Protein AF-A0A9P0YVF7-F1 (afdb_monomer_lite)

InterPro domains:
  IPR008906 HAT, C-terminal dimerisation domain [PF05699] (48-105)
  IPR055298 AtLOH3-like [PTHR11697] (8-129)

Structure (mmCIF, N/CA/C/O backbone):
data_AF-A0A9P0YVF7-F1
#
_entry.id   AF-A0A9P0YVF7-F1
#
loop_
_atom_site.group_PDB
_atom_site.id
_atom_site.type_symbol
_atom_site.label_atom_id
_atom_site.label_alt_id
_atom_site.label_comp_id
_atom_site.label_asym_id
_atom_site.label_entity_id
_atom_site.label_seq_id
_atom_site.pdbx_PDB_ins_code
_atom_site.Cartn_x
_atom_site.Cartn_y
_atom_site.Cartn_z
_atom_site.occupancy
_atom_site.B_iso_or_equiv
_atom_site.auth_seq_id
_atom_site.auth_comp_id
_atom_site.auth_asym_id
_atom_site.auth_atom_id
_atom_site.pdbx_PDB_model_num
ATOM 1 N N . MET A 1 1 ? -17.148 23.307 -5.431 1.00 56.47 1 MET A N 1
ATOM 2 C CA . MET A 1 1 ? -16.240 22.213 -5.014 1.00 56.47 1 MET A CA 1
ATOM 3 C C . MET A 1 1 ? -15.904 22.295 -3.528 1.00 56.47 1 MET A C 1
ATOM 5 O O . MET A 1 1 ? -15.961 21.271 -2.867 1.00 56.47 1 MET A O 1
ATOM 9 N N . GLU A 1 2 ? -15.668 23.492 -2.988 1.00 60.16 2 GLU A N 1
ATOM 10 C CA . GLU A 1 2 ? -15.288 23.727 -1.583 1.00 60.16 2 GLU A CA 1
ATOM 11 C C . G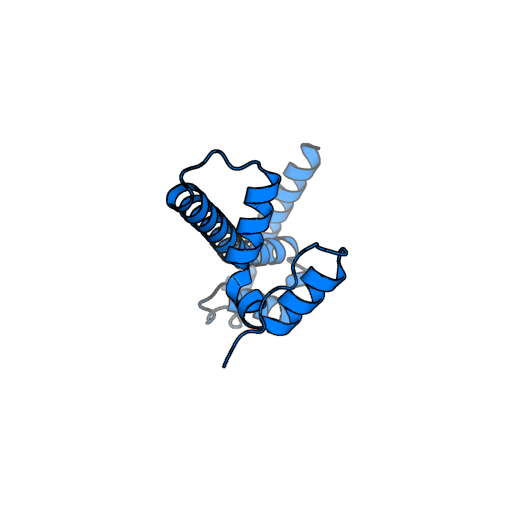LU A 1 2 ? -16.293 23.197 -0.539 1.00 60.16 2 GLU A C 1
ATOM 13 O O . GLU A 1 2 ? -15.894 22.521 0.401 1.00 60.16 2 GLU A O 1
ATOM 18 N N . ASN A 1 3 ? -17.603 23.351 -0.775 1.00 66.19 3 ASN A N 1
ATOM 19 C CA . ASN A 1 3 ? -18.646 22.827 0.123 1.00 66.19 3 ASN A CA 1
ATOM 20 C C . ASN A 1 3 ? -18.724 21.293 0.217 1.00 66.19 3 ASN A C 1
ATOM 22 O O . ASN A 1 3 ? -19.316 20.781 1.157 1.00 66.19 3 ASN A O 1
ATOM 26 N N . ARG A 1 4 ? -18.189 20.535 -0.751 1.00 70.25 4 ARG A N 1
ATOM 27 C CA . ARG A 1 4 ? -18.232 19.061 -0.683 1.00 70.25 4 ARG A CA 1
ATOM 28 C C . ARG A 1 4 ? -17.127 18.530 0.227 1.00 70.25 4 ARG A C 1
ATOM 30 O O . ARG A 1 4 ? -17.367 17.635 1.024 1.00 70.25 4 ARG A O 1
ATOM 37 N N . PHE A 1 5 ? -15.945 19.134 0.136 1.00 73.69 5 PHE A N 1
ATOM 38 C CA . PHE A 1 5 ? -14.797 18.760 0.951 1.00 73.69 5 PHE A CA 1
ATOM 39 C C . PHE A 1 5 ? -15.027 19.071 2.436 1.00 73.69 5 PHE A C 1
ATOM 41 O O . PHE A 1 5 ? -14.686 18.265 3.294 1.00 73.69 5 PHE A O 1
ATOM 48 N N . THR A 1 6 ? -15.675 20.196 2.749 1.00 77.38 6 THR A N 1
ATOM 49 C CA . THR A 1 6 ? -16.020 20.552 4.134 1.00 77.38 6 THR A CA 1
ATOM 50 C C . THR A 1 6 ? -17.060 19.610 4.742 1.00 77.38 6 THR A C 1
ATOM 52 O O . THR A 1 6 ? -16.927 19.238 5.905 1.00 77.38 6 THR A O 1
ATOM 55 N N . VAL A 1 7 ? -18.056 19.177 3.962 1.00 82.56 7 VAL A N 1
ATOM 56 C CA . VAL A 1 7 ? -19.069 18.206 4.406 1.00 82.56 7 VAL A CA 1
ATOM 57 C C . VAL A 1 7 ? -18.439 16.838 4.681 1.00 82.56 7 VAL A C 1
ATOM 59 O O . VAL A 1 7 ? -18.646 16.292 5.760 1.00 82.56 7 VAL A O 1
ATOM 62 N N . GLU A 1 8 ? -17.602 16.326 3.773 1.00 83.19 8 GLU A N 1
ATOM 63 C CA . GLU A 1 8 ? -16.889 15.053 3.974 1.00 83.19 8 GLU A CA 1
ATOM 64 C C . GLU A 1 8 ? -15.953 15.097 5.192 1.00 83.19 8 GLU A C 1
ATOM 66 O O . GLU A 1 8 ? -15.849 14.124 5.936 1.00 83.19 8 GLU A O 1
ATOM 71 N N . GLN A 1 9 ? -15.288 16.230 5.443 1.00 85.25 9 GLN A N 1
ATOM 72 C CA . GLN A 1 9 ? -14.452 16.408 6.633 1.00 85.25 9 GLN A CA 1
ATOM 73 C C . GLN A 1 9 ? -15.260 16.401 7.934 1.00 85.25 9 GLN A C 1
ATOM 75 O O . GLN A 1 9 ? -14.806 15.838 8.933 1.00 85.25 9 GLN A O 1
ATOM 80 N N . MET A 1 10 ? -16.436 17.032 7.941 1.00 89.06 10 MET A N 1
ATOM 81 C CA . MET A 1 10 ? -17.331 17.014 9.099 1.00 89.06 10 MET A CA 1
ATOM 82 C C . MET A 1 10 ? -17.851 15.600 9.366 1.00 89.06 10 MET A C 1
ATOM 84 O O . MET A 1 10 ? -17.765 15.136 10.502 1.00 89.06 10 MET A O 1
ATOM 88 N N . GLU A 1 11 ? -18.292 14.895 8.324 1.00 89.31 11 GLU A N 1
ATOM 89 C CA . GLU A 1 11 ? -18.781 13.517 8.422 1.00 89.31 11 GLU A CA 1
ATOM 90 C C . GLU A 1 11 ? -17.677 12.552 8.876 1.00 89.31 11 GLU A C 1
ATOM 92 O O . GLU A 1 11 ? -17.890 11.733 9.769 1.00 89.31 11 GLU A O 1
ATOM 97 N N . LEU A 1 12 ? -16.461 12.686 8.336 1.00 90.69 12 LEU A N 1
ATOM 98 C CA . LEU A 1 12 ? -15.310 11.900 8.781 1.00 90.69 12 LEU A CA 1
ATOM 99 C C . LEU A 1 12 ? -15.014 12.154 10.260 1.00 90.69 12 LEU A C 1
ATOM 101 O O . LEU A 1 12 ? -14.750 11.212 11.004 1.00 90.69 12 LEU A O 1
ATOM 105 N N . LYS A 1 13 ? -15.045 13.417 10.701 1.00 91.56 13 LYS A N 1
ATOM 106 C CA . LYS A 1 13 ? -14.802 13.765 12.104 1.00 91.56 13 LYS A CA 1
ATOM 107 C C . LYS A 1 13 ? -15.848 13.128 13.015 1.00 91.56 13 LYS A C 1
ATOM 109 O O . LYS A 1 13 ? -15.475 12.594 14.055 1.00 91.56 13 LYS A O 1
ATOM 114 N N . GLU A 1 14 ? -17.118 13.165 12.629 1.00 91.88 14 GLU A N 1
ATOM 115 C CA . GLU A 1 14 ? -18.208 12.530 13.372 1.00 91.88 14 GLU A CA 1
ATOM 116 C C . GLU A 1 14 ? -18.035 11.007 13.431 1.00 91.88 14 GLU A C 1
ATOM 118 O O . GLU A 1 14 ? -17.963 10.445 14.527 1.00 91.88 14 GLU A O 1
ATOM 123 N N . GLN A 1 15 ? -17.849 10.353 12.277 1.00 91.25 15 GLN A N 1
ATOM 124 C CA . GLN A 1 15 ? -17.609 8.909 12.203 1.00 91.25 15 GLN A CA 1
ATOM 125 C C . GLN A 1 15 ? -16.392 8.493 13.036 1.00 91.25 15 GLN A C 1
ATOM 127 O O . GLN A 1 15 ? -16.450 7.480 13.724 1.00 91.25 15 GLN A O 1
ATOM 132 N N . LEU A 1 16 ? -15.306 9.274 13.026 1.00 91.81 16 LEU A N 1
ATOM 133 C CA . LEU A 1 16 ? -14.112 8.997 13.828 1.00 91.81 16 LEU A CA 1
ATOM 134 C C . LEU A 1 16 ? -14.383 9.069 15.331 1.00 91.81 16 LEU A C 1
ATOM 136 O O . LEU A 1 16 ? -13.866 8.237 16.072 1.00 91.81 16 LEU A O 1
ATOM 140 N N . GLN A 1 17 ? -15.163 10.047 15.800 1.00 92.25 17 GLN A N 1
ATOM 141 C CA . GLN A 1 17 ? -15.484 10.149 17.227 1.00 92.25 17 GLN A CA 1
ATOM 142 C C . GLN A 1 17 ? -16.307 8.948 17.694 1.00 92.25 17 GLN A C 1
ATOM 144 O O . GLN A 1 17 ? -15.962 8.326 18.701 1.00 92.25 17 GLN A O 1
ATOM 149 N N . VAL A 1 18 ? -17.347 8.593 16.934 1.00 91.62 18 VAL A N 1
ATOM 150 C CA . VAL A 1 18 ? -18.192 7.427 17.228 1.00 91.62 18 VAL A CA 1
ATOM 151 C C . VAL A 1 18 ? -17.361 6.145 17.177 1.00 91.62 18 VAL A C 1
ATOM 153 O O . VAL A 1 18 ? -17.377 5.363 18.123 1.00 91.62 18 VAL A O 1
ATOM 156 N N . TRP A 1 19 ? -16.542 5.982 16.137 1.00 89.75 19 TRP A N 1
ATOM 157 C CA . TRP A 1 19 ? -15.639 4.846 15.978 1.00 89.75 19 TRP A CA 1
ATOM 158 C C . TRP A 1 19 ? -14.693 4.668 17.167 1.00 89.75 19 TRP A C 1
ATOM 160 O O . TRP A 1 19 ? -14.593 3.581 17.729 1.00 89.75 19 TRP A O 1
ATOM 170 N N . ILE A 1 20 ? -14.002 5.734 17.582 1.00 89.25 20 ILE A N 1
ATOM 171 C CA . ILE A 1 20 ? -13.054 5.681 18.703 1.00 89.25 20 ILE A CA 1
ATOM 172 C C . ILE A 1 20 ? -13.768 5.278 19.994 1.00 89.25 20 ILE A C 1
ATOM 174 O O . ILE A 1 20 ? -13.213 4.512 20.783 1.00 89.25 20 ILE A O 1
ATOM 178 N N . TYR A 1 21 ? -14.977 5.790 20.217 1.00 89.88 21 TYR A N 1
ATOM 179 C CA . TYR A 1 21 ? -15.777 5.428 21.378 1.00 89.88 21 TYR A CA 1
ATOM 180 C C . TYR A 1 21 ? -16.175 3.945 21.350 1.00 89.88 21 TYR A C 1
ATOM 182 O O . TYR A 1 21 ? -15.898 3.225 22.311 1.00 89.88 21 TYR A O 1
ATOM 190 N N . GLU A 1 22 ? -16.742 3.470 20.239 1.00 86.38 22 GLU A N 1
ATOM 191 C CA . GLU A 1 22 ? -17.192 2.081 20.096 1.00 86.38 22 GLU A CA 1
ATOM 192 C C . GLU A 1 22 ? -16.038 1.079 20.182 1.00 86.38 22 GLU A C 1
ATOM 194 O O . GLU A 1 22 ? -16.146 0.059 20.862 1.00 86.38 22 GLU A O 1
ATOM 199 N N . MET A 1 23 ? -14.905 1.370 19.541 1.00 85.25 23 MET A N 1
ATOM 200 C CA . MET A 1 23 ? -13.769 0.446 19.513 1.00 85.25 23 MET A CA 1
ATOM 201 C C . MET A 1 23 ? -13.048 0.339 20.848 1.00 85.25 23 MET A C 1
ATOM 203 O O . MET A 1 23 ? -12.555 -0.734 21.184 1.00 85.25 23 MET A O 1
ATOM 207 N N . ARG A 1 24 ? -13.015 1.414 21.644 1.00 84.31 24 ARG A N 1
ATOM 208 C CA . ARG A 1 24 ? -12.453 1.362 23.003 1.00 84.31 24 ARG A CA 1
ATOM 209 C C . ARG A 1 24 ? -13.257 0.459 23.936 1.00 84.31 24 ARG A C 1
ATOM 211 O O . ARG A 1 24 ? -12.682 -0.081 24.875 1.00 84.31 24 ARG A O 1
ATOM 218 N N . GLY A 1 25 ? -14.558 0.309 23.688 1.00 83.12 25 GLY A N 1
ATOM 219 C CA . GLY A 1 25 ? -15.432 -0.590 24.442 1.00 83.12 25 GLY A CA 1
ATOM 220 C C . GLY A 1 25 ? -15.474 -2.024 23.908 1.00 83.12 25 GLY A C 1
ATOM 221 O O . GLY A 1 25 ? -16.090 -2.878 24.538 1.00 83.12 25 GLY A O 1
ATOM 222 N N . ASN A 1 26 ? -14.851 -2.302 22.759 1.00 85.56 26 ASN A N 1
ATOM 223 C CA . ASN A 1 26 ? -14.965 -3.587 22.082 1.00 85.56 26 ASN A CA 1
ATOM 224 C C . ASN A 1 26 ? -13.714 -4.451 22.299 1.00 85.56 26 ASN A C 1
ATOM 226 O O . ASN A 1 26 ? -12.642 -4.169 21.760 1.00 85.56 26 ASN A O 1
ATOM 230 N N . GLU A 1 27 ? -13.864 -5.556 23.035 1.00 85.69 27 GLU A N 1
ATOM 231 C CA . GLU A 1 27 ? -12.779 -6.517 23.279 1.00 85.69 27 GLU A CA 1
ATOM 232 C C . GLU A 1 27 ? -12.193 -7.107 21.987 1.00 85.69 27 GLU A C 1
ATOM 234 O O . GLU A 1 27 ? -11.016 -7.454 21.953 1.00 85.69 27 GLU A O 1
ATOM 239 N N . ALA A 1 28 ? -12.957 -7.156 20.888 1.00 84.50 28 ALA A N 1
ATOM 240 C CA . ALA A 1 28 ? -12.457 -7.644 19.602 1.00 84.50 28 ALA A CA 1
ATOM 241 C C . ALA A 1 28 ? -11.354 -6.755 18.995 1.00 84.50 28 ALA A C 1
ATOM 243 O O . ALA A 1 28 ? -10.640 -7.207 18.097 1.00 84.50 28 ALA A O 1
ATOM 244 N N . PHE A 1 29 ? -11.228 -5.509 19.466 1.00 86.44 29 PHE A N 1
ATOM 245 C CA . PHE A 1 29 ? -10.241 -4.532 19.001 1.00 86.44 29 PHE A CA 1
ATOM 246 C C . PHE A 1 29 ? -9.177 -4.194 20.053 1.00 86.44 29 PHE A C 1
ATOM 248 O O . PHE A 1 29 ? -8.170 -3.579 19.709 1.00 86.44 29 PHE A O 1
ATOM 255 N N . SER A 1 30 ? -9.351 -4.611 21.312 1.00 84.12 30 SER A N 1
ATOM 256 C CA . SER A 1 30 ? -8.448 -4.251 22.417 1.00 84.12 30 SER A CA 1
ATOM 257 C C . SER A 1 30 ? -7.058 -4.885 22.305 1.00 84.12 30 SER A C 1
ATOM 259 O O . SER A 1 30 ? -6.085 -4.329 22.812 1.00 84.12 30 SER A O 1
ATOM 261 N N . THR A 1 31 ? -6.949 -6.028 21.624 1.00 87.06 31 THR A N 1
ATOM 262 C CA . THR A 1 31 ? -5.700 -6.789 21.480 1.00 87.06 31 THR A CA 1
ATOM 263 C C . THR A 1 31 ? -4.942 -6.502 20.182 1.00 87.06 31 THR A C 1
ATOM 265 O O . THR A 1 31 ? -3.875 -7.076 19.975 1.00 87.06 31 THR A O 1
ATOM 268 N N . LEU A 1 32 ? -5.484 -5.673 19.282 1.00 90.62 32 LEU A N 1
ATOM 269 C CA . LEU A 1 32 ? -4.883 -5.419 17.967 1.00 90.62 32 LEU A CA 1
ATOM 270 C C . LEU A 1 32 ? -3.731 -4.414 18.091 1.00 90.62 32 LEU A C 1
ATOM 272 O O . LEU A 1 32 ? -3.877 -3.370 18.725 1.00 90.62 32 LEU A O 1
ATOM 276 N N . GLN A 1 33 ? -2.590 -4.713 17.467 1.00 89.94 33 GLN A N 1
ATOM 277 C CA . GLN A 1 33 ? -1.368 -3.903 17.572 1.00 89.94 33 GLN A CA 1
ATOM 278 C C . GLN A 1 33 ? -1.009 -3.184 16.271 1.00 89.94 33 GLN A C 1
ATOM 280 O O . GLN A 1 33 ? -0.179 -2.274 16.279 1.00 89.94 33 GLN A O 1
ATOM 285 N N . SER A 1 34 ? -1.628 -3.560 15.150 1.00 92.25 34 SER A N 1
ATOM 286 C CA . SER A 1 34 ? -1.364 -2.938 13.853 1.00 92.25 34 SER A CA 1
ATOM 287 C C . SER A 1 34 ? -2.624 -2.421 13.166 1.00 92.25 34 SER A C 1
ATOM 289 O O . SER A 1 34 ? -3.713 -2.986 13.257 1.00 92.25 34 SER A O 1
ATOM 291 N N . ILE A 1 35 ? -2.453 -1.360 12.380 1.00 91.38 35 ILE A N 1
ATOM 292 C CA . ILE A 1 35 ? -3.515 -0.804 11.532 1.00 91.38 35 ILE A CA 1
ATOM 293 C C . ILE A 1 35 ? -4.011 -1.813 10.476 1.00 91.38 35 ILE A C 1
ATOM 295 O O . ILE A 1 35 ? -5.184 -1.803 10.105 1.00 91.38 35 ILE A O 1
ATOM 299 N N . GLY A 1 36 ? -3.147 -2.741 10.046 1.00 93.38 36 GLY A N 1
ATOM 300 C CA . GLY A 1 36 ? -3.519 -3.839 9.153 1.00 93.38 36 GLY A CA 1
ATOM 301 C C . GLY A 1 36 ? -4.443 -4.864 9.816 1.00 93.38 36 GLY A C 1
ATOM 302 O O . GLY A 1 36 ? -5.389 -5.333 9.187 1.00 93.38 36 GLY A O 1
ATOM 303 N N . GLU A 1 37 ? -4.218 -5.185 11.091 1.00 93.62 37 GLU A N 1
ATOM 304 C CA . GLU A 1 37 ? -5.123 -6.039 11.873 1.00 93.62 37 GLU A CA 1
ATOM 305 C C . GLU A 1 37 ? -6.481 -5.372 12.093 1.00 93.62 37 GLU A C 1
ATOM 307 O O . GLU A 1 37 ? -7.511 -6.022 11.917 1.00 93.62 37 GLU A O 1
ATOM 312 N N . VAL A 1 38 ? -6.495 -4.068 12.396 1.00 93.12 38 VAL A N 1
ATOM 313 C CA . VAL A 1 38 ? -7.736 -3.284 12.507 1.00 93.12 38 VAL A CA 1
ATOM 314 C C . VAL A 1 38 ? -8.523 -3.339 11.197 1.00 93.12 38 VAL A C 1
ATOM 316 O O . VAL A 1 38 ? -9.708 -3.663 11.218 1.00 93.12 38 VAL A O 1
ATOM 319 N N . SER A 1 39 ? -7.866 -3.101 10.054 1.00 94.06 39 SER A N 1
ATOM 320 C CA . SER A 1 39 ? -8.491 -3.187 8.725 1.00 94.06 39 SER A CA 1
ATOM 321 C C . SER A 1 39 ? -9.137 -4.556 8.479 1.00 94.06 39 SER A C 1
ATOM 323 O O . SER A 1 39 ? -10.325 -4.632 8.160 1.00 94.06 39 SER A O 1
ATOM 325 N N . LYS A 1 40 ? -8.401 -5.651 8.722 1.00 95.00 40 LYS A N 1
ATOM 326 C CA . LYS A 1 40 ? -8.933 -7.019 8.586 1.00 95.00 40 LYS A CA 1
ATOM 327 C C . LYS A 1 40 ? -10.153 -7.240 9.478 1.00 95.00 40 LYS A C 1
ATOM 329 O O . LYS A 1 40 ? -11.177 -7.734 9.009 1.00 95.00 40 LYS A O 1
ATOM 334 N N . LYS A 1 41 ? -10.083 -6.802 10.738 1.00 93.31 41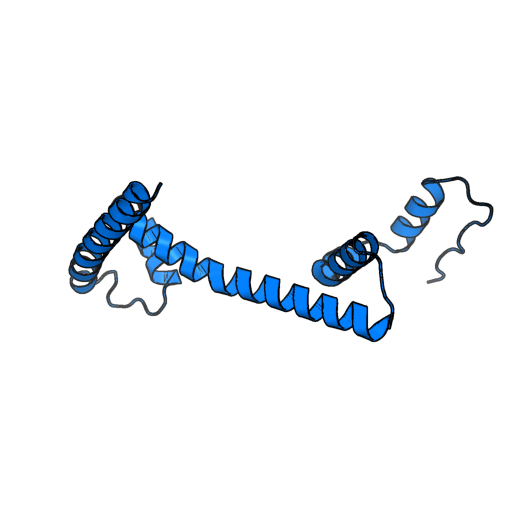 LYS A N 1
ATOM 335 C CA . LYS A 1 41 ? -11.171 -6.968 11.707 1.00 93.31 41 LYS A CA 1
ATOM 336 C C . LYS A 1 41 ? -12.430 -6.184 11.336 1.00 93.31 41 LYS A C 1
ATOM 338 O O . LYS A 1 41 ? -13.540 -6.685 11.503 1.00 93.31 41 LYS A O 1
ATOM 343 N N . MET A 1 42 ? -12.274 -4.987 10.770 1.00 93.25 42 MET A N 1
ATOM 344 C CA . MET A 1 42 ? -13.390 -4.187 10.249 1.00 93.25 42 MET A CA 1
ATOM 345 C C . MET A 1 42 ? -14.111 -4.868 9.078 1.00 93.25 42 MET A C 1
ATOM 347 O O . MET A 1 42 ? -15.328 -4.710 8.919 1.00 93.25 42 MET A O 1
ATOM 351 N N . VAL A 1 43 ? -13.381 -5.622 8.254 1.00 94.19 43 VAL A N 1
ATOM 352 C CA . VAL A 1 43 ? -13.965 -6.411 7.163 1.00 94.19 43 VAL A CA 1
ATOM 353 C C . VAL A 1 43 ? -14.685 -7.639 7.710 1.00 94.19 43 VAL A C 1
ATOM 355 O O . VAL A 1 43 ? -15.854 -7.833 7.378 1.00 94.19 43 VAL A O 1
ATOM 358 N N . GLU A 1 44 ? -14.038 -8.397 8.600 1.00 94.19 44 GLU A N 1
ATOM 359 C CA . GLU A 1 44 ? -14.611 -9.582 9.263 1.00 94.19 44 GLU A CA 1
ATOM 360 C C . GLU A 1 44 ? -15.958 -9.282 9.933 1.00 94.19 44 GLU A C 1
ATOM 362 O O . GLU A 1 44 ? -16.920 -10.026 9.764 1.00 94.19 44 GLU A O 1
ATOM 367 N N . LEU A 1 45 ? -16.045 -8.165 10.659 1.00 91.06 45 LEU A N 1
ATOM 368 C CA . LEU A 1 45 ? -17.254 -7.762 11.382 1.00 91.06 45 LEU A CA 1
ATOM 369 C C . LEU A 1 45 ? -18.230 -6.943 10.525 1.00 91.06 45 LEU A C 1
ATOM 371 O O . LEU A 1 45 ? -19.240 -6.463 11.029 1.00 91.06 45 LEU A O 1
ATOM 375 N N . THR A 1 46 ? -17.949 -6.750 9.232 1.00 92.25 46 THR A N 1
ATOM 376 C CA . THR A 1 46 ? -18.737 -5.930 8.283 1.00 92.25 46 THR A CA 1
ATOM 377 C C . THR A 1 46 ? -18.899 -4.445 8.649 1.00 92.25 46 THR A C 1
ATOM 379 O O . THR A 1 46 ? -19.612 -3.698 7.981 1.00 92.25 46 THR A O 1
ATOM 382 N N . ILE A 1 47 ? -18.156 -3.994 9.655 1.00 90.31 47 ILE A N 1
ATOM 383 C CA . ILE A 1 47 ? -18.142 -2.641 10.216 1.00 90.31 47 ILE A CA 1
ATOM 384 C C . ILE A 1 47 ? -17.637 -1.591 9.213 1.00 90.31 47 ILE A C 1
ATOM 386 O O . ILE A 1 47 ? -18.059 -0.436 9.260 1.00 90.31 47 ILE A O 1
ATOM 390 N N . HIS A 1 48 ? -16.777 -1.988 8.270 1.00 91.94 48 HIS A N 1
ATOM 391 C CA . HIS A 1 48 ? -16.278 -1.122 7.193 1.00 91.94 48 HIS A CA 1
ATOM 392 C C . HIS A 1 48 ? -17.390 -0.455 6.360 1.00 91.94 48 HIS A C 1
ATOM 394 O O . HIS A 1 48 ? -17.147 0.581 5.750 1.00 91.94 48 HIS A O 1
ATOM 400 N N . LYS A 1 49 ? -18.607 -1.020 6.328 1.00 91.00 49 LYS A N 1
ATOM 401 C CA . LYS A 1 49 ? -19.762 -0.417 5.642 1.00 91.00 49 LYS A CA 1
ATOM 402 C C . LYS A 1 49 ? -20.364 0.742 6.433 1.00 91.00 49 LYS A C 1
ATOM 404 O O . LYS A 1 49 ? -20.745 1.746 5.841 1.00 91.00 49 LYS A O 1
ATOM 409 N N . SER A 1 50 ? -20.435 0.602 7.755 1.00 89.69 50 SER A N 1
ATOM 410 C CA . SER A 1 50 ? -20.966 1.629 8.657 1.00 89.69 50 SER A CA 1
ATOM 411 C C . SER A 1 50 ? -19.982 2.789 8.816 1.00 89.69 50 SER A C 1
ATOM 413 O O . SER A 1 50 ? -20.376 3.947 8.743 1.00 89.69 50 SER A O 1
ATOM 415 N N . PHE A 1 51 ? -18.688 2.481 8.946 1.00 90.56 51 PHE A N 1
ATOM 416 C CA . PHE A 1 51 ? -17.609 3.463 9.107 1.00 90.56 51 PHE A CA 1
ATOM 417 C C . PHE A 1 51 ? -16.744 3.564 7.846 1.00 90.56 51 PHE A C 1
ATOM 419 O O . PHE A 1 51 ? -15.522 3.400 7.883 1.00 90.56 51 PHE A O 1
ATOM 426 N N . HIS A 1 52 ? -17.389 3.804 6.704 1.00 92.94 52 HIS A N 1
ATOM 427 C CA . HIS A 1 52 ? -16.740 3.775 5.393 1.00 92.94 52 HIS A CA 1
ATOM 428 C C . HIS A 1 52 ? -15.627 4.825 5.232 1.00 92.94 52 HIS A C 1
ATOM 430 O O . HIS A 1 52 ? -14.606 4.537 4.606 1.00 92.94 52 HIS A O 1
ATOM 436 N N . LEU A 1 53 ? -15.768 6.018 5.827 1.00 93.50 53 LEU A N 1
ATOM 437 C CA . LEU A 1 53 ? -14.737 7.063 5.752 1.00 93.50 53 LEU A CA 1
ATOM 438 C C . LEU A 1 53 ? -13.515 6.711 6.605 1.00 93.50 53 LEU A C 1
ATOM 440 O O . LEU A 1 53 ? -12.380 6.929 6.181 1.00 93.50 53 LEU A O 1
ATOM 444 N N . VAL A 1 54 ? -13.739 6.117 7.779 1.00 93.25 54 VAL A N 1
ATOM 445 C CA . VAL A 1 54 ? -12.663 5.635 8.659 1.00 93.25 54 VAL A CA 1
ATOM 446 C C . VAL A 1 54 ? -11.902 4.494 7.994 1.00 93.25 54 VAL A C 1
ATOM 448 O O . VAL A 1 54 ? -10.672 4.497 7.966 1.00 93.25 54 VAL A O 1
ATOM 451 N N . TYR A 1 55 ? -12.629 3.541 7.413 1.00 94.69 55 TYR A N 1
ATOM 452 C CA . TYR A 1 55 ? -12.030 2.426 6.695 1.00 94.69 55 TYR A CA 1
ATOM 453 C C . TYR A 1 55 ? -11.199 2.910 5.496 1.00 94.69 55 TYR A C 1
ATOM 455 O O . TYR A 1 55 ? -10.044 2.513 5.351 1.00 94.69 55 TYR A O 1
ATOM 463 N N . ARG A 1 56 ? -11.717 3.864 4.712 1.00 94.38 56 ARG A N 1
ATOM 464 C CA . ARG A 1 56 ? -10.975 4.490 3.607 1.00 94.38 56 ARG A CA 1
ATOM 465 C C . ARG A 1 56 ? -9.704 5.202 4.077 1.00 94.38 56 ARG A C 1
ATOM 467 O O . ARG A 1 56 ? -8.679 5.131 3.405 1.00 94.38 56 ARG A O 1
ATOM 474 N N . LEU A 1 57 ? -9.743 5.882 5.223 1.00 93.81 57 LEU A N 1
ATOM 475 C CA . LEU A 1 57 ? -8.556 6.514 5.807 1.00 93.81 57 LEU A CA 1
ATOM 476 C C . LEU A 1 57 ? -7.487 5.473 6.173 1.00 93.81 57 LEU A C 1
ATOM 478 O O . LEU A 1 57 ? -6.305 5.685 5.907 1.00 93.81 57 LEU A O 1
ATOM 482 N N . ILE A 1 58 ? -7.904 4.344 6.747 1.00 94.00 58 ILE A N 1
ATOM 483 C CA . ILE A 1 58 ? -7.022 3.221 7.081 1.00 94.00 58 ILE A CA 1
ATOM 484 C C . ILE A 1 58 ? -6.403 2.612 5.816 1.00 94.00 58 ILE A C 1
ATOM 486 O O . ILE A 1 58 ? -5.196 2.377 5.785 1.00 94.00 58 ILE A O 1
ATOM 490 N N . GLU A 1 59 ? -7.190 2.402 4.759 1.00 95.06 59 GLU A N 1
ATOM 491 C CA . GLU A 1 59 ? -6.680 1.924 3.468 1.00 95.06 59 GLU A CA 1
ATOM 492 C C . GLU A 1 59 ? -5.632 2.876 2.886 1.00 95.06 59 GLU A C 1
ATOM 494 O O . GLU A 1 59 ? -4.556 2.438 2.482 1.00 95.06 59 GLU A O 1
ATOM 499 N N . LEU A 1 60 ? -5.898 4.185 2.903 1.00 94.94 60 LEU A N 1
ATOM 500 C CA . LEU A 1 60 ? -4.930 5.185 2.454 1.00 94.94 60 LEU A CA 1
ATOM 501 C C . LEU A 1 60 ? -3.644 5.136 3.285 1.00 94.94 60 LEU A C 1
ATOM 503 O O . LEU A 1 60 ? -2.558 5.153 2.714 1.00 94.94 60 LEU A O 1
ATOM 507 N N . ALA A 1 61 ? -3.747 5.021 4.611 1.00 94.94 61 ALA A N 1
ATOM 508 C CA . ALA A 1 61 ? -2.587 4.909 5.492 1.00 94.94 61 ALA A CA 1
ATOM 509 C C . ALA A 1 61 ? -1.760 3.635 5.236 1.00 94.94 61 ALA A C 1
ATOM 511 O O . ALA A 1 61 ? -0.543 3.661 5.401 1.00 94.94 61 ALA A O 1
ATOM 512 N N . LEU A 1 62 ? -2.396 2.539 4.811 1.00 94.38 62 LEU A N 1
ATOM 513 C CA . LEU A 1 62 ? -1.725 1.287 4.443 1.00 94.38 62 LEU A CA 1
ATOM 514 C C . LEU A 1 62 ? -1.063 1.349 3.058 1.00 94.38 62 LEU A C 1
ATOM 516 O O . LEU A 1 62 ? 0.009 0.779 2.865 1.00 94.38 62 LEU A O 1
ATOM 520 N N . VAL A 1 63 ? -1.681 2.037 2.096 1.00 95.44 63 VAL A N 1
ATOM 521 C CA . VAL A 1 63 ? -1.168 2.168 0.721 1.00 95.44 63 VAL A CA 1
ATOM 522 C C . VAL A 1 63 ? -0.068 3.226 0.622 1.00 95.44 63 VAL A C 1
ATOM 524 O O . VAL A 1 63 ? 0.856 3.083 -0.179 1.00 95.44 63 VAL A O 1
ATOM 527 N N . LEU A 1 64 ? -0.132 4.275 1.444 1.00 93.88 64 LEU A N 1
ATOM 528 C CA . LEU A 1 64 ? 0.783 5.411 1.370 1.00 93.88 64 LEU A CA 1
ATOM 529 C C . LEU A 1 64 ? 2.267 5.011 1.490 1.00 93.88 64 LEU A C 1
ATOM 531 O O . LEU A 1 64 ? 3.035 5.450 0.639 1.00 93.88 64 LEU A O 1
ATOM 535 N N . PRO A 1 65 ? 2.703 4.150 2.433 1.00 92.44 65 PRO A N 1
ATOM 536 C CA . PRO A 1 65 ? 4.100 3.717 2.507 1.00 92.44 65 PRO A CA 1
ATOM 537 C C . PRO A 1 65 ? 4.578 3.006 1.238 1.00 92.44 65 PRO A C 1
ATOM 539 O O . PRO A 1 65 ? 5.705 3.220 0.800 1.00 92.44 65 PRO A O 1
ATOM 542 N N . VAL A 1 66 ? 3.715 2.194 0.621 1.00 90.50 66 VAL A N 1
ATOM 543 C CA . VAL A 1 66 ? 4.026 1.474 -0.623 1.00 90.50 66 VAL A CA 1
ATOM 544 C C . VAL A 1 66 ? 4.163 2.453 -1.789 1.00 90.50 66 VAL A C 1
ATOM 546 O O . VAL A 1 66 ? 5.106 2.359 -2.579 1.00 90.50 66 VAL A O 1
ATOM 549 N N . ALA A 1 67 ? 3.254 3.426 -1.876 1.00 91.56 67 ALA A N 1
ATOM 550 C CA . ALA A 1 67 ? 3.308 4.477 -2.883 1.00 91.56 67 ALA A CA 1
ATOM 551 C C . ALA A 1 67 ? 4.573 5.337 -2.725 1.00 91.56 67 ALA A C 1
ATOM 553 O O . ALA A 1 67 ? 5.296 5.539 -3.700 1.00 91.56 67 ALA A O 1
ATOM 554 N N . THR A 1 68 ? 4.891 5.769 -1.501 1.00 92.94 68 THR A N 1
ATOM 555 C CA . THR A 1 68 ? 6.102 6.544 -1.197 1.00 92.94 68 THR A CA 1
ATOM 556 C C . THR A 1 68 ? 7.363 5.770 -1.570 1.00 92.94 68 THR A C 1
ATOM 558 O O . THR A 1 68 ? 8.181 6.290 -2.323 1.00 92.94 68 THR A O 1
ATOM 561 N N . ALA A 1 69 ? 7.485 4.506 -1.149 1.00 89.56 69 ALA A N 1
ATOM 562 C CA . ALA A 1 69 ? 8.636 3.670 -1.495 1.00 89.56 69 ALA A CA 1
ATOM 563 C C . ALA A 1 69 ? 8.788 3.484 -3.016 1.00 89.56 69 ALA A C 1
ATOM 565 O O . ALA A 1 69 ? 9.900 3.503 -3.544 1.00 89.56 69 ALA A O 1
ATOM 566 N N . THR A 1 70 ? 7.676 3.344 -3.745 1.00 88.44 70 THR A N 1
ATOM 567 C CA . THR A 1 70 ? 7.689 3.230 -5.213 1.00 88.44 70 THR A CA 1
ATOM 568 C C . THR A 1 70 ? 8.206 4.509 -5.869 1.00 88.44 70 THR A C 1
ATOM 570 O O . THR A 1 70 ? 9.038 4.446 -6.775 1.00 88.44 70 THR A O 1
ATOM 573 N N . VAL A 1 71 ? 7.751 5.666 -5.388 1.00 88.50 71 VAL A N 1
ATOM 574 C CA . VAL A 1 71 ? 8.183 6.976 -5.878 1.00 88.50 71 VAL A CA 1
ATOM 575 C C . VAL A 1 71 ? 9.667 7.208 -5.573 1.00 88.50 71 VAL A C 1
ATOM 577 O O . VAL A 1 71 ? 10.429 7.532 -6.482 1.00 88.50 71 VAL A O 1
ATOM 580 N N . GLU A 1 72 ? 10.112 6.970 -4.338 1.00 88.50 72 GLU A N 1
ATOM 581 C CA . GLU A 1 72 ? 11.525 7.076 -3.940 1.00 88.50 72 GLU A CA 1
ATOM 582 C C . GLU A 1 72 ? 12.426 6.162 -4.776 1.00 88.50 72 GLU A C 1
ATOM 584 O O . GLU A 1 72 ? 13.473 6.592 -5.269 1.00 88.50 72 GLU A O 1
ATOM 589 N N . ARG A 1 73 ? 11.994 4.918 -5.012 1.00 88.06 73 ARG A N 1
ATOM 590 C CA . ARG A 1 73 ? 12.695 3.970 -5.884 1.00 88.06 73 ARG A CA 1
ATOM 591 C C . ARG A 1 73 ? 12.816 4.497 -7.315 1.00 88.06 73 ARG A C 1
ATOM 593 O O . ARG A 1 73 ? 13.897 4.396 -7.899 1.00 88.06 73 ARG A O 1
ATOM 600 N N . ALA A 1 74 ? 11.756 5.077 -7.878 1.00 86.88 74 ALA A N 1
ATOM 601 C CA . ALA A 1 74 ? 11.787 5.661 -9.219 1.00 86.88 74 ALA A CA 1
ATOM 602 C C . ALA A 1 74 ? 12.750 6.860 -9.299 1.00 86.88 74 ALA A C 1
ATOM 604 O O . ALA A 1 74 ? 13.573 6.930 -10.212 1.00 86.88 74 ALA A O 1
ATOM 605 N N . PHE A 1 75 ? 12.723 7.761 -8.312 1.00 87.88 75 PHE A N 1
ATOM 606 C CA . PHE A 1 75 ? 13.658 8.890 -8.245 1.00 87.88 75 PHE A CA 1
ATOM 607 C C . PHE A 1 75 ? 15.115 8.444 -8.089 1.00 87.88 75 PHE A C 1
ATOM 609 O O . PHE A 1 75 ? 15.993 8.980 -8.767 1.00 87.88 75 PHE A O 1
ATOM 616 N N . SER A 1 76 ? 15.378 7.442 -7.249 1.00 87.88 76 SER A N 1
ATOM 617 C CA . SER A 1 76 ? 16.714 6.856 -7.098 1.00 87.88 76 SER A CA 1
ATOM 618 C C . SER A 1 76 ? 17.210 6.245 -8.412 1.00 87.88 76 SER A C 1
ATOM 620 O O . SER A 1 76 ? 18.307 6.562 -8.874 1.00 87.88 76 SER A O 1
ATOM 622 N N . SER A 1 77 ? 16.359 5.461 -9.080 1.00 86.31 77 SER A N 1
ATOM 623 C CA . SER A 1 77 ? 16.654 4.863 -10.391 1.00 86.31 77 SER A CA 1
ATOM 624 C C . SER A 1 77 ? 16.973 5.935 -11.434 1.00 86.31 77 SER A C 1
ATOM 626 O O . SER A 1 77 ? 17.971 5.839 -12.146 1.00 86.31 77 SER A O 1
ATOM 628 N N . MET A 1 78 ? 16.177 7.009 -11.478 1.00 88.44 78 MET A N 1
ATOM 629 C CA . MET A 1 78 ? 16.427 8.147 -12.361 1.00 88.44 78 MET A CA 1
ATOM 630 C C . MET A 1 78 ? 17.794 8.784 -12.085 1.00 88.44 78 MET A C 1
ATOM 632 O O . MET A 1 78 ? 18.507 9.137 -13.025 1.00 88.44 78 MET A O 1
ATOM 636 N N . ASN A 1 79 ? 18.158 8.945 -10.811 1.00 87.06 79 ASN A N 1
ATOM 637 C CA . ASN A 1 79 ? 19.437 9.525 -10.422 1.00 87.06 79 ASN A CA 1
ATOM 638 C C . ASN A 1 79 ? 20.618 8.650 -10.867 1.00 87.06 79 ASN A C 1
ATOM 640 O O . ASN A 1 79 ? 21.583 9.181 -11.415 1.00 87.06 79 ASN A O 1
ATOM 644 N N . ILE A 1 80 ? 20.520 7.327 -10.701 1.00 85.00 80 ILE A N 1
ATOM 645 C CA . ILE A 1 80 ? 21.532 6.362 -11.160 1.00 85.00 80 ILE A CA 1
ATOM 646 C C . ILE A 1 80 ? 21.697 6.451 -12.680 1.00 85.00 80 ILE A C 1
ATOM 648 O O . ILE A 1 80 ? 22.793 6.729 -13.159 1.00 85.00 80 ILE A O 1
ATOM 652 N N . ILE A 1 81 ? 20.601 6.334 -13.438 1.00 83.69 81 ILE A N 1
ATOM 653 C CA . ILE A 1 81 ? 20.620 6.376 -14.910 1.00 83.69 81 ILE A CA 1
ATOM 654 C C . ILE A 1 81 ? 21.243 7.685 -15.417 1.00 83.69 81 ILE A C 1
ATOM 656 O O . ILE A 1 81 ? 22.112 7.667 -16.290 1.00 83.69 81 ILE A O 1
ATOM 660 N N . LYS A 1 82 ? 20.831 8.833 -14.862 1.00 82.50 82 LYS A N 1
ATOM 661 C CA . LYS A 1 82 ? 21.361 10.147 -15.265 1.00 82.50 82 LYS A CA 1
ATOM 662 C C . LYS A 1 82 ? 22.832 10.332 -14.893 1.00 82.50 82 LYS A C 1
ATOM 664 O O . LYS A 1 82 ? 23.565 10.962 -15.657 1.00 82.50 82 LYS A O 1
ATOM 669 N N . THR A 1 83 ? 23.257 9.814 -13.742 1.00 81.19 83 THR A N 1
ATOM 670 C CA . THR A 1 83 ? 24.643 9.935 -13.267 1.00 81.19 83 THR A CA 1
ATOM 671 C C . THR A 1 83 ? 25.584 9.056 -14.085 1.00 81.19 83 THR A C 1
ATOM 673 O O . THR A 1 83 ? 26.591 9.559 -14.583 1.00 81.19 83 THR A O 1
ATOM 676 N N . ASP A 1 84 ? 25.224 7.788 -14.295 1.00 75.19 84 ASP A N 1
ATOM 677 C CA . ASP A 1 84 ? 26.042 6.814 -15.025 1.00 75.19 84 ASP A CA 1
ATOM 678 C C . ASP A 1 84 ? 26.175 7.176 -16.509 1.00 75.19 84 ASP A C 1
ATOM 680 O O . ASP A 1 84 ? 27.260 7.080 -17.083 1.00 75.19 84 ASP A O 1
ATOM 684 N N . LEU A 1 85 ? 25.094 7.654 -17.137 1.00 67.38 85 LEU A N 1
ATOM 685 C CA . LEU A 1 85 ? 25.105 8.024 -18.556 1.00 67.38 85 LEU A CA 1
ATOM 686 C C . LEU A 1 85 ? 25.598 9.455 -18.815 1.00 67.38 85 LEU A C 1
ATOM 688 O O . LEU A 1 85 ? 25.766 9.818 -19.978 1.00 67.38 85 LEU A O 1
ATOM 692 N N . ARG A 1 86 ? 25.827 10.258 -17.761 1.00 61.78 86 ARG A N 1
ATOM 693 C CA . ARG A 1 86 ? 26.393 11.624 -17.771 1.00 61.78 86 ARG A CA 1
ATOM 694 C C . ARG A 1 86 ? 25.889 12.515 -18.923 1.00 61.78 86 ARG A C 1
ATOM 696 O O . ARG A 1 86 ? 26.664 13.269 -19.506 1.00 61.78 86 ARG A O 1
ATOM 703 N N . ASN A 1 87 ? 24.602 12.428 -19.268 1.00 60.34 87 ASN A N 1
ATOM 704 C CA . ASN A 1 87 ? 24.051 13.043 -20.479 1.00 60.34 87 ASN A CA 1
ATOM 705 C C . ASN A 1 87 ? 22.695 13.720 -20.252 1.00 60.34 87 ASN A C 1
ATOM 707 O O . ASN A 1 87 ? 21.875 13.278 -19.447 1.00 60.34 87 ASN A O 1
ATOM 711 N N . LYS A 1 88 ? 22.425 14.765 -21.050 1.00 63.50 88 LYS A N 1
ATOM 712 C CA . LYS A 1 88 ? 21.058 15.234 -21.320 1.00 63.50 88 LYS A CA 1
ATOM 713 C C . LYS A 1 88 ? 20.357 14.180 -22.185 1.00 63.50 88 LYS A C 1
ATOM 715 O O . LYS A 1 88 ? 20.371 14.277 -23.408 1.00 63.50 88 LYS A O 1
ATOM 720 N N . MET A 1 89 ? 19.803 13.145 -21.558 1.00 73.62 89 MET A N 1
ATOM 721 C CA . MET A 1 89 ? 18.854 12.248 -22.225 1.00 73.62 89 MET A CA 1
ATOM 722 C C . MET A 1 89 ? 17.547 12.987 -22.503 1.00 73.62 89 MET A C 1
ATOM 724 O O . MET A 1 89 ? 17.111 13.792 -21.681 1.00 73.62 89 MET A O 1
ATOM 728 N N . GLY A 1 90 ? 16.939 12.705 -23.657 1.00 79.62 90 GLY A N 1
ATOM 729 C CA . GLY A 1 90 ? 15.556 13.096 -23.920 1.00 79.62 90 GLY A CA 1
ATOM 730 C C . GLY A 1 90 ? 14.592 12.342 -23.002 1.00 79.62 90 GLY A C 1
ATOM 731 O O . GLY A 1 90 ? 14.898 11.229 -22.566 1.00 79.62 90 GLY A O 1
ATOM 732 N N . ASP A 1 91 ? 13.441 12.951 -22.721 1.00 83.25 91 ASP A N 1
ATOM 733 C CA . ASP A 1 91 ? 12.468 12.436 -21.749 1.00 83.25 91 ASP A CA 1
ATOM 734 C C . ASP A 1 91 ? 11.939 11.040 -22.122 1.00 83.25 91 ASP A C 1
ATOM 736 O O . ASP A 1 91 ? 11.813 10.182 -21.246 1.00 83.25 91 ASP A O 1
ATOM 740 N N . ASP A 1 92 ? 11.732 10.770 -23.415 1.00 85.88 92 ASP A N 1
ATOM 741 C CA . ASP A 1 92 ? 11.266 9.464 -23.906 1.00 85.88 92 ASP A CA 1
ATOM 742 C C . ASP A 1 92 ? 12.275 8.351 -23.587 1.00 85.88 92 ASP A C 1
ATOM 744 O O . ASP A 1 92 ? 11.947 7.351 -22.955 1.00 85.88 92 ASP A O 1
ATOM 748 N N . TYR A 1 93 ? 13.550 8.569 -23.924 1.00 83.88 93 TYR A N 1
ATOM 749 C CA . TYR A 1 93 ? 14.608 7.586 -23.682 1.00 83.88 93 TYR A CA 1
ATOM 750 C C . TYR A 1 93 ? 14.879 7.379 -22.182 1.00 83.88 93 TYR A C 1
ATOM 752 O O . TYR A 1 93 ? 15.202 6.275 -21.742 1.00 83.88 93 TYR A O 1
ATOM 760 N N . LEU A 1 94 ? 14.727 8.434 -21.373 1.00 85.50 94 LEU A N 1
ATOM 761 C CA . LEU A 1 94 ? 14.793 8.332 -19.915 1.00 85.50 94 LEU A CA 1
ATOM 762 C C . LEU A 1 94 ? 13.654 7.492 -19.348 1.00 85.50 94 LEU A C 1
ATOM 764 O O . LEU A 1 94 ? 13.901 6.674 -18.463 1.00 85.50 94 LEU A O 1
ATOM 768 N N . THR A 1 95 ? 12.445 7.677 -19.869 1.00 86.75 95 THR A N 1
ATOM 769 C CA . THR A 1 95 ? 11.265 6.910 -19.468 1.00 86.75 95 THR A CA 1
ATOM 770 C C . THR A 1 95 ? 11.456 5.428 -19.778 1.00 86.75 95 THR A C 1
ATOM 772 O O . THR A 1 95 ? 11.291 4.601 -18.882 1.00 86.75 95 THR A O 1
ATOM 775 N N . ASP A 1 96 ? 11.922 5.094 -20.984 1.00 87.62 96 ASP A N 1
ATOM 776 C CA . ASP A 1 96 ? 12.209 3.710 -21.380 1.00 87.62 96 ASP A CA 1
ATOM 777 C C . ASP A 1 96 ? 13.265 3.057 -20.468 1.00 87.62 96 ASP A C 1
ATOM 779 O O . ASP A 1 96 ? 13.091 1.933 -19.993 1.00 87.62 96 ASP A O 1
ATOM 783 N N . CYS A 1 97 ? 14.346 3.779 -20.150 1.00 86.06 97 CYS A N 1
ATOM 784 C CA . CYS A 1 97 ? 15.392 3.280 -19.252 1.00 86.06 97 CYS A CA 1
ATOM 785 C C . CYS A 1 97 ? 14.892 3.085 -17.809 1.00 86.06 97 CYS A C 1
ATOM 787 O O . CYS A 1 97 ? 15.282 2.121 -17.149 1.00 86.06 97 CYS A O 1
ATOM 789 N N . LEU A 1 98 ? 14.032 3.981 -17.314 1.00 87.75 98 LEU A N 1
ATOM 790 C CA . LEU A 1 98 ? 13.409 3.878 -15.991 1.00 87.75 98 LEU A CA 1
ATOM 791 C C . LEU A 1 98 ? 12.539 2.629 -15.874 1.00 87.75 98 LEU A C 1
ATOM 793 O O . LEU A 1 98 ? 12.656 1.914 -14.881 1.00 87.75 98 LEU A O 1
ATOM 797 N N . VAL A 1 99 ? 11.717 2.342 -16.888 1.00 88.56 99 VAL A N 1
ATOM 798 C CA . VAL A 1 99 ? 10.879 1.133 -16.923 1.00 88.56 99 VAL A CA 1
ATOM 799 C C . VAL A 1 99 ? 11.751 -0.121 -16.865 1.00 88.56 99 VAL A C 1
ATOM 801 O O . VAL A 1 99 ? 11.527 -0.977 -16.012 1.00 88.56 99 VAL A O 1
ATOM 804 N N . CYS A 1 100 ? 12.799 -0.197 -17.690 1.00 86.69 100 CYS A N 1
ATOM 805 C CA . CYS A 1 100 ? 13.735 -1.325 -17.684 1.00 86.69 100 CYS A CA 1
ATOM 806 C C . CYS A 1 100 ? 14.454 -1.512 -16.338 1.00 86.69 100 CYS A C 1
ATOM 808 O O . CYS A 1 100 ? 14.733 -2.641 -15.937 1.00 86.69 100 CYS A O 1
ATOM 810 N N . TYR A 1 101 ? 14.775 -0.420 -15.640 1.00 86.31 101 TYR A N 1
ATOM 811 C CA . TYR A 1 101 ? 15.495 -0.476 -14.368 1.00 86.31 101 TYR A CA 1
ATOM 812 C C . TYR A 1 101 ? 14.584 -0.830 -13.186 1.00 86.31 101 TYR A C 1
ATOM 814 O O . TYR A 1 101 ? 14.970 -1.625 -12.330 1.00 86.31 101 TYR A O 1
ATOM 822 N N . ILE A 1 102 ? 13.380 -0.254 -13.130 1.00 85.81 102 ILE A N 1
ATOM 823 C CA . ILE A 1 102 ? 12.399 -0.519 -12.067 1.00 85.81 102 ILE A CA 1
ATOM 824 C C . ILE A 1 102 ? 11.880 -1.955 -12.165 1.00 85.81 102 ILE A C 1
ATOM 826 O O . ILE A 1 102 ? 11.791 -2.638 -11.147 1.00 85.81 102 ILE A O 1
ATOM 830 N N . GLU A 1 103 ? 11.597 -2.420 -13.383 1.00 86.62 103 GLU A N 1
ATOM 831 C CA . GLU A 1 103 ? 11.065 -3.758 -13.663 1.00 86.62 103 GLU A CA 1
ATOM 832 C C . GLU A 1 103 ? 12.168 -4.760 -14.026 1.00 86.62 103 GLU A C 1
ATOM 834 O O . GLU A 1 103 ? 11.929 -5.753 -14.716 1.00 86.62 103 GLU A O 1
ATOM 839 N N . ARG A 1 104 ? 13.405 -4.510 -13.577 1.00 86.62 104 ARG A N 1
ATOM 840 C CA . ARG A 1 104 ? 14.574 -5.316 -13.949 1.00 86.62 104 ARG A CA 1
ATOM 841 C C . ARG A 1 104 ? 14.376 -6.806 -13.672 1.00 86.62 104 ARG A C 1
ATOM 843 O O . ARG A 1 104 ? 14.858 -7.616 -14.452 1.00 86.62 104 ARG A O 1
ATOM 850 N N . ASP A 1 105 ? 13.654 -7.165 -12.616 1.00 86.81 105 ASP A N 1
ATOM 851 C CA . ASP A 1 105 ? 13.376 -8.564 -12.270 1.00 86.81 105 ASP A CA 1
ATOM 852 C C . ASP A 1 105 ? 12.497 -9.252 -13.331 1.00 86.81 105 ASP A C 1
ATOM 854 O O . ASP A 1 105 ? 12.723 -10.411 -13.674 1.00 86.81 105 ASP A O 1
ATOM 858 N N . ILE A 1 106 ? 11.541 -8.519 -13.914 1.00 87.88 106 ILE A N 1
ATOM 859 C CA . ILE A 1 106 ? 10.715 -8.997 -15.031 1.00 87.88 106 ILE A CA 1
ATOM 860 C C . ILE A 1 106 ? 11.576 -9.128 -16.289 1.00 87.88 106 ILE A C 1
ATOM 862 O O . ILE A 1 106 ? 11.520 -10.148 -16.971 1.00 87.88 106 ILE A O 1
ATOM 866 N N . PHE A 1 107 ? 12.410 -8.127 -16.583 1.00 84.38 107 PHE A N 1
ATOM 867 C CA . PHE A 1 107 ? 13.284 -8.152 -17.760 1.00 84.38 107 PHE A CA 1
ATOM 868 C C . PHE A 1 107 ? 14.373 -9.229 -17.679 1.00 84.38 107 PHE A C 1
ATOM 870 O O . PHE A 1 107 ? 14.718 -9.809 -18.703 1.00 84.38 107 PHE A O 1
ATOM 877 N N . GLN A 1 108 ? 14.876 -9.549 -16.484 1.00 86.25 108 GLN A N 1
ATOM 878 C CA . GLN A 1 108 ? 15.824 -10.648 -16.269 1.00 86.25 108 GLN A CA 1
ATOM 879 C C . 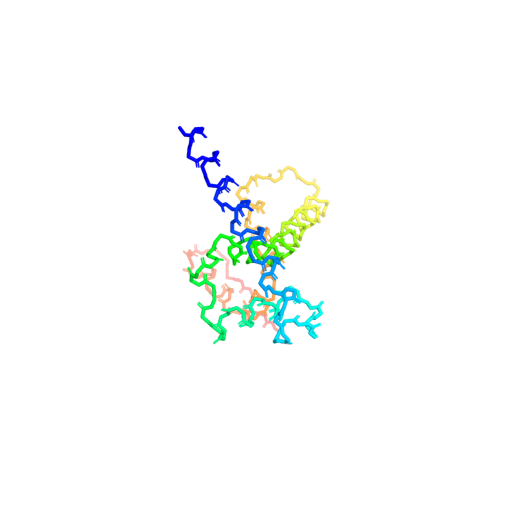GLN A 1 108 ? 15.209 -12.029 -16.521 1.00 86.25 108 GLN A C 1
ATOM 881 O O . GLN A 1 108 ? 15.942 -12.970 -16.816 1.00 86.25 108 GLN A O 1
ATOM 886 N N . ALA A 1 109 ? 13.884 -12.161 -16.419 1.00 90.06 109 ALA A N 1
ATOM 887 C CA . ALA A 1 109 ? 13.185 -13.406 -16.723 1.00 90.06 109 ALA A CA 1
ATOM 888 C C . ALA A 1 109 ? 13.012 -13.649 -18.235 1.00 90.06 109 ALA A C 1
ATOM 890 O O . ALA A 1 109 ? 12.652 -14.756 -18.638 1.00 90.06 109 ALA A O 1
ATOM 891 N N . ILE A 1 110 ? 13.247 -12.636 -19.074 1.00 87.56 110 ILE A N 1
ATOM 892 C CA . ILE A 1 110 ? 13.144 -12.751 -20.529 1.00 87.56 110 ILE A CA 1
ATOM 893 C C . ILE A 1 110 ? 14.471 -13.272 -21.085 1.00 87.56 110 ILE A C 1
ATOM 895 O O . ILE A 1 110 ? 15.539 -12.745 -20.781 1.00 87.56 110 ILE A O 1
ATOM 899 N N . ASP A 1 111 ? 14.402 -14.294 -21.938 1.00 88.50 111 ASP A N 1
ATOM 900 C CA . ASP A 1 111 ? 15.587 -14.845 -22.591 1.00 88.50 111 ASP A CA 1
ATOM 901 C C . ASP A 1 111 ? 16.188 -13.852 -23.599 1.00 88.50 111 ASP A C 1
ATOM 903 O O . ASP A 1 111 ? 15.500 -13.330 -24.485 1.00 88.50 111 ASP A O 1
ATOM 907 N N . ASN A 1 112 ? 17.498 -13.630 -23.499 1.00 85.56 112 ASN A N 1
ATOM 908 C CA . ASN A 1 112 ? 18.222 -12.716 -24.377 1.00 85.56 112 ASN A CA 1
ATOM 909 C C . ASN A 1 112 ? 18.146 -13.155 -25.846 1.00 85.56 112 ASN A C 1
ATOM 911 O O . ASN A 1 112 ? 18.072 -12.302 -26.730 1.00 85.56 112 ASN A O 1
ATOM 915 N N . GLU A 1 113 ? 18.115 -14.463 -26.123 1.00 85.69 113 GLU A N 1
ATOM 916 C CA . GLU A 1 113 ? 17.972 -14.974 -27.492 1.00 85.69 113 GLU A CA 1
ATOM 917 C C . GLU A 1 113 ? 16.599 -14.605 -28.078 1.00 85.69 113 GLU A C 1
ATOM 919 O O . GLU A 1 113 ? 16.508 -14.173 -29.229 1.00 85.69 113 GLU A O 1
ATOM 924 N N . ALA A 1 114 ? 15.533 -14.670 -27.272 1.00 86.31 114 ALA A N 1
ATOM 925 C CA . ALA A 1 114 ? 14.198 -14.243 -27.687 1.00 86.31 114 ALA A CA 1
ATOM 926 C C . ALA A 1 114 ? 14.144 -12.733 -27.983 1.00 86.31 114 ALA A C 1
ATOM 928 O O . ALA A 1 114 ? 13.562 -12.324 -28.992 1.00 86.31 114 ALA A O 1
ATOM 929 N N . ILE A 1 115 ? 14.798 -11.906 -27.155 1.00 85.69 115 ILE A N 1
ATOM 930 C CA . ILE A 1 115 ? 14.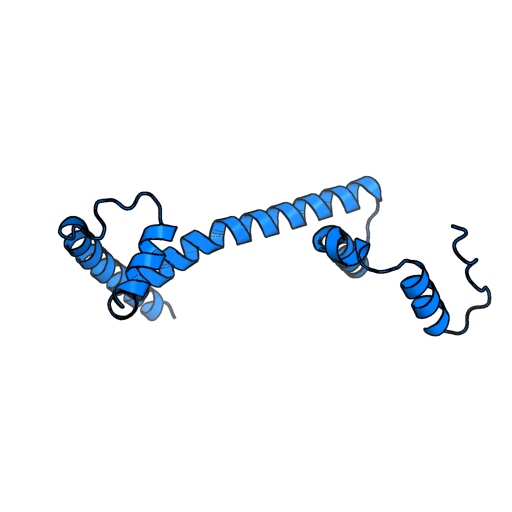919 -10.455 -27.386 1.00 85.69 115 ILE A CA 1
ATOM 931 C C . ILE A 1 115 ? 15.661 -10.187 -28.698 1.00 85.69 115 ILE A C 1
ATOM 933 O O . ILE A 1 115 ? 15.211 -9.386 -29.521 1.00 85.69 115 ILE A O 1
ATOM 937 N N . MET A 1 116 ? 16.781 -10.877 -28.922 1.00 83.56 116 MET A N 1
ATOM 938 C CA . MET A 1 116 ? 17.594 -10.721 -30.126 1.00 83.56 116 MET A CA 1
ATOM 939 C C . MET A 1 116 ? 16.834 -11.109 -31.391 1.00 83.56 116 MET A C 1
ATOM 941 O O . MET A 1 116 ? 16.834 -10.341 -32.3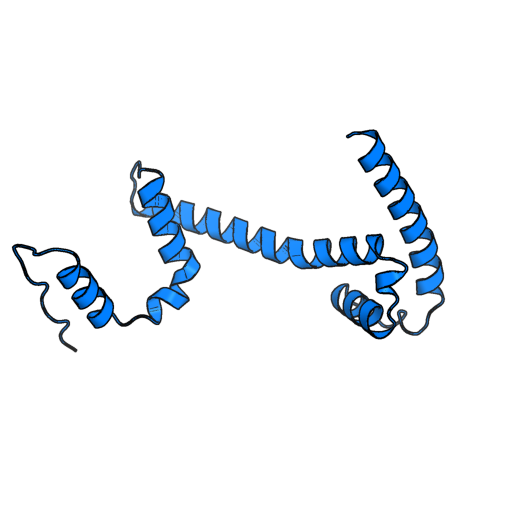55 1.00 83.56 116 MET A O 1
ATOM 945 N N . GLN A 1 117 ? 16.154 -12.256 -31.390 1.00 84.62 117 GLN A N 1
ATOM 946 C CA . GLN A 1 117 ? 15.350 -12.692 -32.530 1.00 84.62 117 GLN A CA 1
ATOM 947 C C . GLN A 1 117 ? 14.194 -11.733 -32.803 1.00 84.62 117 GLN A C 1
ATOM 949 O O . GLN A 1 117 ? 13.970 -11.351 -33.952 1.00 84.62 117 GLN A O 1
ATOM 954 N N . HIS A 1 118 ? 13.491 -11.280 -31.761 1.00 86.62 118 HIS A N 1
ATOM 955 C CA . HIS A 1 118 ? 12.433 -10.288 -31.916 1.00 86.62 118 HIS A CA 1
ATOM 956 C C . HIS A 1 118 ? 12.971 -9.000 -32.552 1.00 86.62 118 HIS A C 1
ATOM 958 O O . HIS A 1 118 ? 12.436 -8.533 -33.557 1.00 86.62 118 HIS A O 1
ATOM 964 N N . PHE A 1 119 ? 14.080 -8.469 -32.033 1.00 82.88 119 PHE A N 1
ATOM 965 C CA . PHE A 1 119 ? 14.690 -7.242 -32.538 1.00 82.88 119 PHE A CA 1
ATOM 966 C C . PHE A 1 119 ? 15.193 -7.357 -33.987 1.00 82.88 119 PHE A C 1
ATOM 968 O O . PHE A 1 119 ? 15.089 -6.389 -34.749 1.00 82.88 119 PHE A O 1
ATOM 975 N N . GLN A 1 120 ? 15.719 -8.522 -34.383 1.00 82.75 120 GLN A N 1
ATOM 976 C CA . GLN A 1 120 ? 16.094 -8.809 -35.774 1.00 82.75 120 GLN A CA 1
ATOM 977 C C . GLN A 1 120 ? 14.868 -8.853 -36.696 1.00 82.75 120 GLN A C 1
ATOM 979 O O . GLN A 1 120 ? 14.907 -8.307 -37.796 1.00 82.75 120 GLN A O 1
ATOM 984 N N . ASN A 1 121 ? 13.756 -9.424 -36.229 1.00 84.50 121 ASN A N 1
ATOM 985 C CA . ASN A 1 121 ? 12.525 -9.556 -37.011 1.00 84.50 121 ASN A CA 1
ATOM 986 C C . ASN A 1 121 ? 11.745 -8.238 -37.171 1.00 84.50 121 ASN A C 1
ATOM 988 O O . ASN A 1 121 ? 10.920 -8.126 -38.075 1.00 84.50 121 ASN A O 1
ATOM 992 N N . MET A 1 122 ? 11.994 -7.223 -36.333 1.00 84.44 122 MET A N 1
ATOM 993 C CA . MET A 1 122 ? 11.277 -5.939 -36.403 1.00 84.44 122 MET A CA 1
ATOM 994 C C . MET A 1 122 ? 11.536 -5.157 -37.699 1.00 84.44 122 MET A C 1
ATOM 996 O O . MET A 1 122 ? 10.647 -4.449 -38.170 1.00 84.44 122 MET A O 1
ATOM 1000 N N . LYS A 1 123 ? 12.749 -5.230 -38.263 1.00 79.06 123 LYS A N 1
ATOM 1001 C CA . LYS A 1 123 ? 13.118 -4.601 -39.544 1.00 79.06 123 LYS A CA 1
ATOM 1002 C C . LYS A 1 123 ? 14.272 -5.363 -40.178 1.00 79.06 123 LYS A C 1
ATOM 1004 O O . LYS A 1 123 ? 15.205 -5.732 -39.478 1.00 79.06 123 LYS A O 1
ATOM 1009 N N . THR A 1 124 ? 14.280 -5.480 -41.504 1.00 76.25 124 THR A N 1
ATOM 1010 C CA . THR A 1 124 ? 15.426 -6.019 -42.247 1.00 76.25 124 THR A CA 1
ATOM 1011 C C . THR A 1 124 ? 16.645 -5.125 -42.009 1.00 76.25 124 THR A C 1
ATOM 1013 O O . THR A 1 124 ? 16.671 -3.968 -42.438 1.00 76.25 124 THR A O 1
ATOM 1016 N N . ARG A 1 125 ? 17.643 -5.623 -41.273 1.00 66.88 125 ARG A N 1
ATOM 1017 C CA . ARG A 1 125 ? 18.890 -4.893 -41.006 1.00 66.88 125 ARG A CA 1
ATOM 1018 C C . ARG A 1 125 ? 20.004 -5.429 -41.901 1.00 66.88 125 ARG A C 1
ATOM 1020 O O . ARG A 1 125 ? 19.952 -6.556 -42.368 1.00 66.88 125 ARG A O 1
ATOM 1027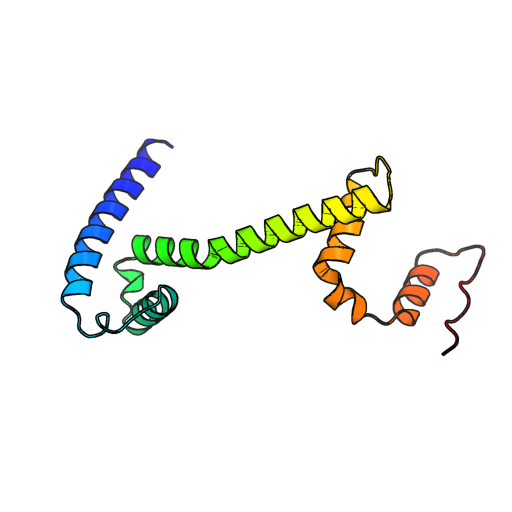 N N . ARG A 1 126 ? 21.024 -4.603 -42.155 1.00 64.94 126 ARG A N 1
ATOM 1028 C CA . ARG A 1 126 ? 22.206 -4.992 -42.953 1.00 64.94 126 ARG A CA 1
ATOM 1029 C C . ARG A 1 126 ? 23.126 -5.993 -42.240 1.00 64.94 126 ARG A C 1
ATOM 1031 O O . ARG A 1 126 ? 24.058 -6.483 -42.863 1.00 64.94 126 ARG A O 1
ATOM 1038 N N . ILE A 1 127 ? 22.916 -6.217 -40.944 1.00 71.69 127 ILE A N 1
ATOM 1039 C CA . ILE A 1 127 ? 23.770 -7.029 -40.080 1.00 71.69 127 ILE A CA 1
ATOM 1040 C C . ILE A 1 127 ? 22.857 -7.876 -39.197 1.00 71.69 127 ILE A C 1
ATOM 1042 O O . ILE A 1 127 ? 22.004 -7.319 -38.498 1.00 71.69 127 ILE A O 1
ATOM 1046 N N . ASP A 1 128 ? 23.075 -9.187 -39.216 1.00 72.69 128 ASP A N 1
ATOM 1047 C CA . ASP A 1 128 ? 22.471 -10.123 -38.272 1.00 72.69 128 ASP A CA 1
ATOM 1048 C C . ASP A 1 128 ? 23.287 -10.115 -36.975 1.00 72.69 128 ASP A C 1
ATOM 1050 O O . ASP A 1 128 ? 24.522 -10.130 -37.005 1.00 72.69 128 ASP A O 1
ATOM 1054 N N . LEU A 1 129 ? 22.616 -10.051 -35.821 1.00 69.38 129 LEU A N 1
ATOM 1055 C CA . LEU A 1 129 ? 23.324 -10.065 -34.541 1.00 69.38 129 LEU A CA 1
ATOM 1056 C C . LEU A 1 129 ? 23.898 -11.475 -34.296 1.00 69.38 129 LEU A C 1
ATOM 1058 O O . LEU A 1 129 ? 23.205 -12.465 -34.549 1.00 69.38 129 LEU A O 1
ATOM 1062 N N . PRO A 1 130 ? 25.142 -11.585 -33.796 1.00 72.12 130 PRO A N 1
ATOM 1063 C CA . PRO A 1 130 ? 25.772 -12.872 -33.526 1.00 72.12 130 PRO A CA 1
ATOM 1064 C C . PRO A 1 130 ? 24.992 -13.641 -32.457 1.00 72.12 130 PRO A C 1
ATOM 1066 O O . PRO A 1 130 ? 24.583 -13.061 -31.457 1.00 72.12 130 PRO A O 1
ATOM 1069 N N . ARG A 1 131 ? 24.806 -14.951 -32.648 1.00 65.69 131 ARG A N 1
ATOM 1070 C CA . ARG A 1 131 ? 24.147 -15.813 -31.653 1.00 65.69 131 ARG A CA 1
ATOM 1071 C C . ARG A 1 131 ? 24.945 -15.809 -30.349 1.00 65.69 131 ARG A C 1
ATOM 1073 O O . ARG A 1 131 ? 26.171 -15.936 -30.394 1.00 65.69 131 ARG A O 1
ATOM 1080 N N . LEU A 1 132 ? 24.260 -15.695 -29.211 1.00 61.41 132 LEU A N 1
ATOM 1081 C CA . LEU A 1 132 ? 24.905 -15.772 -27.900 1.00 61.41 132 LEU A CA 1
ATOM 1082 C C . LEU A 1 132 ? 25.507 -17.173 -27.729 1.00 61.41 132 LEU A C 1
ATOM 1084 O O . LEU A 1 132 ? 24.796 -18.177 -27.731 1.00 61.41 132 LEU A O 1
ATOM 1088 N N . GLN A 1 133 ? 26.836 -17.250 -27.649 1.00 55.34 133 GLN A N 1
ATOM 1089 C CA . GLN A 1 133 ? 27.527 -18.501 -27.346 1.00 55.34 133 GLN A CA 1
ATOM 1090 C C . GLN A 1 133 ? 27.386 -18.771 -25.842 1.00 55.34 133 GLN A C 1
ATOM 1092 O O . GLN A 1 133 ? 27.656 -17.879 -25.039 1.00 55.34 133 GLN A O 1
ATOM 1097 N N . LYS A 1 134 ? 26.885 -19.966 -25.500 1.00 48.44 134 LYS A N 1
ATOM 1098 C CA . LYS A 1 134 ? 26.702 -20.443 -24.120 1.00 48.44 134 LYS A CA 1
ATOM 1099 C C . LYS A 1 134 ? 28.021 -20.570 -23.370 1.00 48.44 134 LYS A C 1
ATOM 1101 O O . LYS A 1 134 ? 29.002 -21.010 -24.010 1.00 48.44 134 LYS A O 1
#

Secondary structure (DSSP, 8-state):
-HHHHHHHHHHHHHHHHHHHHHHHT-HHHHT--SHHHHHHHHHHTTGGGTTHHHHHHHHHHHHHHHHHHHHHHHHHHHHHHHHHHTS---HHHHHHHHHHHHTHHHHHTS-HHHHHHHHHHTS--SSPPPP---

Organism: Cuscuta europaea (NCBI:txid41803)

Sequence (134 aa):
MENRFTVEQMELKEQLQVWIYEMRGNEAFSTLQSIGEVSKKMVELTIHKSFHLVYRLIELALVLPVATATVERAFSSMNIIKTDLRNKMGDDYLTDCLVCYIERDIFQAIDNEAIMQHFQNMKTRRIDLPRLQK

Foldseek 3Di:
DVVVVVVLVVVLVVLVVVVVVVLVVDPLNPPDDDLVSVLVSCVVVVVCVVSVSVSVVSVCVVCVVVVVVLVVLLVVQLVCVCVVVVDPDDPVVSVVSSCCRSCVVVVVVDDPQVVLVVVCVVDPDPDRDDDDDD

Radius of gyration: 25.43 Å; chains: 1; bounding box: 48×44×67 Å

pLDDT: mean 84.85, std 9.53, range [48.44, 95.44]